Protein AF-A0A969Y693-F1 (afdb_monomer_lite)

Foldseek 3Di:
DDDDPDPPPPPPDQLVVCCVVVVDDSVRSCVVPDDDPPPPDDDPDDDDDPDDCVVVVVLLVVLCVVVVNDDPVVSVVCCVVSVVVSVVCVVPDDDPDDDDDDDDPPDD

Radius of gyration: 31.66 Å; chains: 1; bounding box: 75×34×83 Å

Sequence (108 aa):
MRDAGRQGTQEQNPITELVELFGYHRKAAIRALRSRRVVGAPYVRGRPKEYDPDKLLVPLKAIWLAALQPCGLRLKACLPDWVAAYEQVIAGWTPMYGGHGSDKPKEP

Secondary structure (DSSP, 8-state):
-------------HHHHHHHHH---HHHHHHHHSPPP---S----SSPP-S-HHHHHHHHHHHHHHTT---HHHHHHHHHHHHHHHHHHHHH---SS-----------

pLDDT: mean 76.43, std 19.41, range [36.56, 95.5]

Structure (mmCIF, N/CA/C/O backbone):
data_AF-A0A969Y693-F1
#
_entry.id   AF-A0A969Y693-F1
#
loop_
_atom_site.group_PDB
_atom_site.id
_atom_site.type_symbol
_atom_site.label_atom_id
_atom_site.label_alt_id
_atom_site.label_comp_id
_atom_site.label_asym_id
_atom_site.label_entity_id
_atom_site.label_seq_id
_atom_site.pdbx_PDB_ins_code
_atom_site.Cartn_x
_atom_site.Cartn_y
_atom_site.Cartn_z
_atom_site.occupancy
_atom_site.B_iso_or_equiv
_atom_site.auth_seq_id
_atom_site.auth_comp_id
_atom_site.auth_asym_id
_atom_site.auth_atom_id
_atom_site.pdbx_PDB_model_num
ATOM 1 N N . MET A 1 1 ? -57.376 16.440 46.364 1.00 36.56 1 MET A N 1
ATOM 2 C CA . MET A 1 1 ? -56.534 16.929 45.244 1.00 36.56 1 MET A CA 1
ATOM 3 C C . MET A 1 1 ? -55.121 16.443 45.536 1.00 36.56 1 MET A C 1
ATOM 5 O O . MET A 1 1 ? -54.648 16.766 46.612 1.00 36.56 1 MET A O 1
ATOM 9 N N . ARG A 1 2 ? -54.708 15.313 44.930 1.00 47.44 2 ARG A N 1
ATOM 10 C CA . ARG A 1 2 ? -53.692 15.179 43.849 1.00 47.44 2 ARG A CA 1
ATOM 11 C C . ARG A 1 2 ? -52.376 15.889 44.232 1.00 47.44 2 ARG A C 1
ATOM 13 O O . ARG A 1 2 ? -52.427 17.047 44.598 1.00 47.44 2 ARG A O 1
ATOM 20 N N . ASP A 1 3 ? -51.225 15.227 44.285 1.00 40.94 3 ASP A N 1
ATOM 21 C CA . ASP A 1 3 ? -50.633 14.510 43.157 1.00 40.94 3 ASP A CA 1
ATOM 22 C C . ASP A 1 3 ? -49.857 13.250 43.573 1.00 40.94 3 ASP A C 1
ATOM 24 O O . ASP A 1 3 ? -48.928 13.291 44.377 1.00 40.94 3 ASP A O 1
ATOM 28 N N . ALA A 1 4 ? -50.220 12.117 42.968 1.00 47.75 4 ALA A N 1
ATOM 29 C CA . ALA A 1 4 ? -49.366 10.941 42.923 1.00 47.75 4 ALA A CA 1
ATOM 30 C C . ALA A 1 4 ? -48.243 11.226 41.919 1.00 47.75 4 ALA A C 1
ATOM 32 O O . ALA A 1 4 ? -48.500 11.404 40.726 1.00 47.75 4 ALA A O 1
ATOM 33 N N . GLY A 1 5 ? -47.006 11.299 42.413 1.00 42.53 5 GLY A N 1
ATOM 34 C CA . GLY A 1 5 ? -45.817 11.428 41.582 1.00 42.53 5 GLY A CA 1
ATOM 35 C C . GLY A 1 5 ? -45.772 10.296 40.561 1.00 42.53 5 GLY A C 1
ATOM 36 O O . GLY A 1 5 ? -45.648 9.124 40.913 1.00 42.53 5 GLY A O 1
ATOM 37 N N . ARG A 1 6 ? -45.901 10.657 39.286 1.00 44.66 6 ARG A N 1
ATOM 38 C CA . ARG A 1 6 ? -45.740 9.760 38.145 1.00 44.66 6 ARG A CA 1
ATOM 39 C C . ARG A 1 6 ? -44.282 9.306 38.126 1.00 44.66 6 ARG A C 1
ATOM 41 O O . ARG A 1 6 ? -43.422 10.030 37.634 1.00 44.66 6 ARG A O 1
ATOM 48 N N . GLN A 1 7 ? -43.991 8.144 38.707 1.00 46.09 7 GLN A N 1
ATOM 49 C CA . GLN A 1 7 ? -42.698 7.493 38.529 1.00 46.09 7 GLN A CA 1
ATOM 50 C C . GLN A 1 7 ? -42.579 7.196 37.034 1.00 46.09 7 GLN A C 1
ATOM 52 O O . GLN A 1 7 ? -43.334 6.387 36.497 1.00 46.09 7 GLN A O 1
ATOM 57 N N . GLY A 1 8 ? -41.723 7.941 36.335 1.00 44.62 8 GLY A N 1
ATOM 58 C CA . GLY A 1 8 ? -41.389 7.622 34.956 1.00 44.62 8 GLY A CA 1
ATOM 59 C C . GLY A 1 8 ? -40.869 6.192 34.929 1.00 44.62 8 GLY A C 1
ATOM 60 O O . GLY A 1 8 ? -40.008 5.845 35.736 1.00 44.62 8 GLY A O 1
ATOM 61 N N . THR A 1 9 ? -41.426 5.358 34.056 1.00 48.44 9 THR A N 1
ATOM 62 C CA . THR A 1 9 ? -40.911 4.019 33.779 1.00 48.44 9 THR A CA 1
ATOM 63 C C . THR A 1 9 ? -39.415 4.152 33.509 1.00 48.44 9 THR A C 1
ATOM 65 O O . THR A 1 9 ? -39.026 4.727 32.495 1.00 48.44 9 THR A O 1
ATOM 68 N N . GLN A 1 10 ? -38.565 3.711 34.440 1.00 54.12 10 GLN A N 1
ATOM 69 C CA . GLN A 1 10 ? -37.139 3.614 34.168 1.00 54.12 10 GLN A CA 1
ATOM 70 C C . GLN A 1 10 ? -36.990 2.542 33.093 1.00 54.12 10 GLN A C 1
ATOM 72 O O . GLN A 1 10 ? -37.152 1.356 33.374 1.00 54.12 10 GLN A O 1
ATOM 77 N N . GLU A 1 11 ? -36.746 2.952 31.852 1.00 57.72 11 GLU A N 1
ATOM 78 C CA . GLU A 1 11 ? -36.305 2.040 30.805 1.00 57.72 11 GLU A CA 1
ATOM 79 C C . GLU A 1 11 ? -34.949 1.477 31.251 1.00 57.72 11 GLU A C 1
ATOM 81 O O . GLU A 1 11 ? -33.912 2.136 31.157 1.00 57.72 11 GLU A O 1
A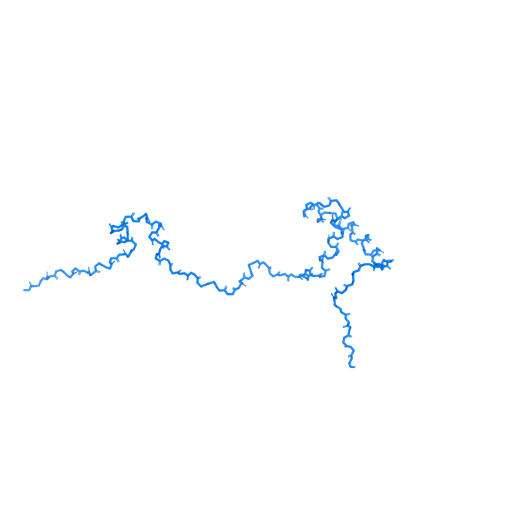TOM 86 N N . GLN A 1 12 ? -34.983 0.286 31.854 1.00 66.88 12 GLN A N 1
ATOM 87 C CA . GLN A 1 12 ? -33.803 -0.428 32.326 1.00 66.88 12 GLN A CA 1
ATOM 88 C C . GLN A 1 12 ? -32.852 -0.604 31.140 1.00 66.88 12 GLN A C 1
ATOM 90 O O . GLN A 1 12 ? -33.212 -1.169 30.107 1.00 66.88 12 GLN A O 1
ATOM 95 N N . ASN A 1 13 ? -31.635 -0.073 31.261 1.00 86.25 13 ASN A N 1
ATOM 96 C CA . ASN A 1 13 ? -30.630 -0.226 30.220 1.00 86.25 13 ASN A CA 1
ATOM 97 C C . ASN A 1 13 ? -30.255 -1.719 30.133 1.00 86.25 13 ASN A C 1
ATOM 99 O O . ASN A 1 13 ? -29.713 -2.242 31.109 1.00 86.25 13 ASN A O 1
ATOM 103 N N . PRO A 1 14 ? -30.453 -2.400 28.989 1.00 89.50 14 PRO A N 1
ATOM 104 C CA . PRO A 1 14 ? -30.210 -3.841 28.872 1.00 89.50 14 PRO A CA 1
ATOM 105 C C . PRO A 1 14 ? -28.746 -4.223 29.136 1.00 89.50 14 PRO A C 1
ATOM 107 O O . PRO A 1 14 ? -28.447 -5.362 29.484 1.00 89.50 14 PRO A O 1
ATOM 110 N N . ILE A 1 15 ? -27.804 -3.278 29.000 1.00 92.38 15 ILE A N 1
ATOM 111 C CA . ILE A 1 15 ? -26.405 -3.491 29.392 1.00 92.38 15 ILE A CA 1
ATOM 112 C C . ILE A 1 15 ? -26.294 -3.635 30.912 1.00 92.38 15 ILE A C 1
ATOM 114 O O . ILE A 1 15 ? -25.552 -4.495 31.375 1.00 92.38 15 ILE A O 1
ATOM 118 N N . THR A 1 16 ? -26.982 -2.780 31.672 1.00 93.06 16 THR A N 1
ATOM 119 C CA . THR A 1 16 ? -26.978 -2.811 33.140 1.00 93.06 16 THR A CA 1
ATOM 120 C C . THR A 1 16 ? -27.611 -4.102 33.637 1.00 93.06 16 THR A C 1
ATOM 122 O O . THR A 1 16 ? -26.992 -4.805 34.427 1.00 93.06 16 THR A O 1
ATOM 125 N N . GLU A 1 17 ? -28.759 -4.479 33.074 1.00 92.69 17 GLU A N 1
ATOM 126 C CA . GLU A 1 17 ? -29.442 -5.735 33.397 1.00 92.69 17 GLU A CA 1
ATOM 127 C C . GLU A 1 17 ? -28.536 -6.959 33.162 1.00 92.69 17 GLU A C 1
ATOM 129 O O . GLU A 1 17 ? -28.432 -7.837 34.014 1.00 92.69 17 GLU A O 1
ATOM 134 N N . LEU A 1 18 ? -27.787 -6.996 32.053 1.00 94.69 18 LEU A N 1
ATOM 135 C CA . LEU A 1 18 ? -26.836 -8.080 31.773 1.00 94.69 18 LEU A CA 1
ATOM 136 C C . LEU A 1 18 ? -25.667 -8.152 32.765 1.00 94.69 18 LEU A C 1
ATOM 138 O O . LEU A 1 18 ? -25.172 -9.238 33.074 1.00 94.69 18 LEU A O 1
ATOM 142 N N . VAL A 1 19 ? -25.191 -6.997 33.230 1.00 95.50 19 VAL A N 1
ATOM 143 C CA . VAL A 1 19 ? -24.124 -6.920 34.235 1.00 95.50 19 VAL A CA 1
ATOM 144 C C . VAL A 1 19 ? -24.643 -7.413 35.585 1.00 95.50 19 VAL A C 1
ATOM 146 O O . VAL A 1 19 ? -23.969 -8.211 36.228 1.00 95.50 19 VAL A O 1
ATOM 149 N N . GLU A 1 20 ? -25.834 -6.976 35.993 1.00 95.00 20 GLU A N 1
ATOM 150 C CA . GLU A 1 20 ? -26.411 -7.282 37.306 1.00 95.00 20 GLU A CA 1
ATOM 151 C C . GLU A 1 20 ? -26.932 -8.720 37.407 1.00 95.00 20 GLU A C 1
ATOM 153 O O . GLU A 1 20 ? -26.639 -9.404 38.384 1.00 95.00 20 GLU A O 1
ATOM 158 N N . LEU A 1 21 ? -27.655 -9.209 36.394 1.00 94.56 21 LEU A N 1
ATOM 159 C CA . LEU A 1 21 ? -28.272 -10.539 36.429 1.00 94.56 21 LEU A CA 1
ATOM 160 C C . LEU A 1 21 ? -27.294 -11.666 36.092 1.00 94.56 21 LEU A C 1
ATOM 162 O O . LEU A 1 21 ? -27.399 -12.759 36.644 1.00 94.56 21 LEU A O 1
ATOM 166 N N . PHE A 1 22 ? -26.352 -11.421 35.178 1.00 92.31 22 PHE A N 1
ATOM 167 C CA . PHE A 1 22 ? -25.464 -12.464 34.654 1.00 92.31 22 PHE A CA 1
ATOM 168 C C . PHE A 1 22 ? -23.986 -12.246 35.003 1.00 92.31 22 PHE A C 1
ATOM 170 O O . PHE A 1 22 ? -23.143 -13.044 34.592 1.00 92.31 22 PHE A O 1
ATOM 177 N N . GLY A 1 23 ? -23.638 -11.172 35.720 1.00 92.69 23 GLY A N 1
ATOM 178 C CA . GLY A 1 23 ? -22.259 -10.891 36.131 1.00 92.69 23 GLY A CA 1
ATOM 179 C C . GLY A 1 23 ? -21.317 -10.561 34.968 1.00 92.69 23 GLY A C 1
ATOM 180 O O . GLY A 1 23 ? -20.099 -10.706 35.089 1.00 92.69 23 GLY A O 1
ATOM 181 N N . TYR A 1 24 ? -21.847 -10.146 33.813 1.00 95.06 24 TYR A N 1
ATOM 182 C CA . TYR A 1 24 ? -21.008 -9.802 32.668 1.00 95.06 24 TYR A CA 1
ATOM 183 C C . TYR A 1 24 ? -20.144 -8.585 32.999 1.00 95.06 24 TYR A C 1
ATOM 185 O O . TYR A 1 24 ? -20.619 -7.575 33.509 1.00 95.06 24 TYR A O 1
ATOM 193 N N . HIS A 1 25 ? -18.875 -8.604 32.591 1.00 95.44 25 HIS A N 1
ATOM 194 C CA . HIS A 1 25 ? -18.112 -7.362 32.529 1.00 95.44 25 HIS A CA 1
ATOM 195 C C . HIS A 1 25 ? -18.780 -6.416 31.513 1.00 95.44 25 HIS A C 1
ATOM 197 O O . HIS A 1 25 ? -19.126 -6.838 30.408 1.00 95.44 25 HIS A O 1
ATOM 203 N N . ARG A 1 26 ? -18.913 -5.118 31.820 1.00 93.81 26 ARG A N 1
ATOM 204 C CA . ARG A 1 26 ? -19.681 -4.153 30.998 1.00 93.81 26 ARG A CA 1
ATOM 205 C C . ARG A 1 26 ? -19.324 -4.177 29.504 1.00 93.81 26 ARG A C 1
ATOM 207 O O . ARG A 1 26 ? -20.200 -4.121 28.646 1.00 93.81 26 ARG A O 1
ATOM 214 N N . LYS A 1 27 ? -18.031 -4.310 29.165 1.00 94.88 27 LYS A N 1
ATOM 215 C CA . LYS A 1 27 ? -17.575 -4.445 27.762 1.00 94.88 27 LYS A CA 1
ATOM 216 C C . LYS A 1 27 ? -18.069 -5.734 27.091 1.00 94.88 27 LYS A C 1
ATOM 218 O O . LYS A 1 27 ? -18.326 -5.718 25.891 1.00 94.88 27 LYS A O 1
ATOM 223 N N . ALA A 1 28 ? -18.181 -6.833 27.835 1.00 94.00 28 ALA A N 1
ATOM 224 C CA . ALA A 1 28 ? -18.719 -8.094 27.337 1.00 94.00 28 ALA A CA 1
ATOM 225 C C . ALA A 1 28 ? -20.228 -7.982 27.079 1.00 94.00 28 ALA A C 1
ATOM 227 O O . ALA A 1 28 ? -20.663 -8.364 25.998 1.00 94.00 28 ALA A O 1
ATOM 228 N N . ALA A 1 29 ? -20.990 -7.359 27.988 1.00 94.62 29 ALA A N 1
ATOM 229 C CA . ALA A 1 29 ? -22.420 -7.091 27.795 1.00 94.62 29 ALA A CA 1
ATOM 230 C C . ALA A 1 29 ? -22.676 -6.232 26.541 1.00 94.62 29 ALA A C 1
ATOM 232 O O . ALA A 1 29 ? -23.480 -6.593 25.686 1.00 94.62 29 ALA A O 1
ATOM 233 N N . ILE A 1 30 ? -21.897 -5.157 26.351 1.00 93.00 30 ILE A N 1
ATOM 234 C CA . ILE A 1 30 ? -21.960 -4.323 25.136 1.00 93.00 30 ILE A CA 1
ATOM 235 C C . ILE A 1 30 ? -21.680 -5.147 23.874 1.00 93.00 30 ILE A C 1
ATOM 237 O O . ILE A 1 30 ? -22.357 -4.981 22.866 1.00 93.00 30 ILE A O 1
ATOM 241 N N . ARG A 1 31 ? -20.664 -6.020 23.899 1.00 90.81 31 ARG A N 1
ATOM 242 C CA . ARG A 1 31 ? -20.316 -6.864 22.746 1.00 90.81 31 ARG A CA 1
ATOM 243 C C . ARG A 1 31 ? -21.395 -7.900 22.439 1.00 90.81 31 ARG A C 1
ATOM 245 O O . ARG A 1 31 ? -21.629 -8.142 21.262 1.00 90.81 31 ARG A O 1
ATOM 252 N N . ALA A 1 32 ? -22.016 -8.479 23.464 1.00 90.19 32 ALA A N 1
ATOM 253 C CA . ALA A 1 32 ? -23.088 -9.460 23.329 1.00 90.19 32 ALA A CA 1
ATOM 254 C C . ALA A 1 32 ? -24.363 -8.835 22.741 1.00 90.19 32 ALA A C 1
ATOM 256 O O . ALA A 1 32 ? -24.979 -9.423 21.860 1.00 90.19 32 ALA A O 1
ATOM 257 N N . LEU A 1 33 ? -24.707 -7.614 23.169 1.00 90.62 33 LEU A N 1
ATOM 258 C CA . LEU A 1 33 ? -25.879 -6.875 22.684 1.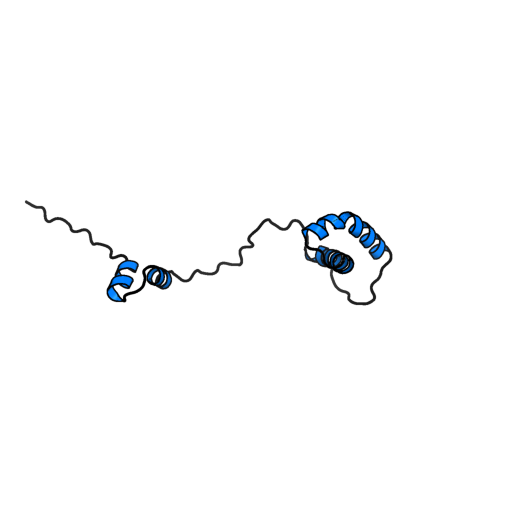00 90.62 33 LEU A CA 1
ATOM 259 C C . LEU A 1 33 ? -25.657 -6.159 21.346 1.00 90.62 33 LEU A C 1
ATOM 261 O O . LEU A 1 33 ? -26.606 -5.670 20.733 1.00 90.62 33 LEU A O 1
ATOM 265 N N . ARG A 1 34 ? -24.411 -6.045 20.875 1.00 87.31 34 ARG A N 1
ATOM 266 C CA . ARG A 1 34 ? -24.121 -5.358 19.616 1.00 87.31 34 ARG A CA 1
ATOM 267 C C . ARG A 1 34 ? -24.671 -6.176 18.449 1.00 87.31 34 ARG A C 1
ATOM 269 O O . ARG A 1 34 ? -24.183 -7.271 18.179 1.00 87.31 34 ARG A O 1
ATOM 276 N N . SER A 1 35 ? -25.615 -5.606 17.699 1.00 77.88 35 SER A N 1
ATOM 277 C CA . SER A 1 35 ? -26.112 -6.202 16.456 1.00 77.88 35 SER A CA 1
ATOM 278 C C . SER A 1 35 ? -24.947 -6.556 15.530 1.00 77.88 35 SER A C 1
ATOM 280 O O . SER A 1 35 ? -24.036 -5.739 15.326 1.00 77.88 35 SER A O 1
ATOM 282 N N . ARG A 1 36 ? -24.978 -7.756 14.942 1.00 77.75 36 ARG A N 1
ATOM 283 C CA . ARG A 1 36 ? -23.968 -8.186 13.972 1.00 77.75 36 ARG A CA 1
ATOM 284 C C . ARG A 1 36 ? -23.891 -7.150 12.855 1.00 77.75 36 ARG A C 1
ATOM 286 O O . ARG A 1 36 ? -24.884 -6.876 12.188 1.00 77.75 36 ARG A O 1
ATOM 293 N N . ARG A 1 37 ? -22.715 -6.544 12.671 1.00 74.62 37 ARG A N 1
ATOM 294 C CA . ARG A 1 37 ? -22.498 -5.574 11.595 1.00 74.62 37 ARG A CA 1
ATOM 295 C C . ARG A 1 37 ? -22.750 -6.299 10.273 1.00 74.62 37 ARG A C 1
ATOM 297 O O . ARG A 1 37 ? -22.026 -7.242 9.958 1.00 74.62 37 ARG A O 1
ATOM 304 N N . VAL A 1 38 ? -23.759 -5.860 9.522 1.00 75.50 38 VAL A N 1
ATOM 305 C CA . VAL A 1 38 ? -23.907 -6.242 8.116 1.00 75.50 38 VAL A CA 1
ATOM 306 C C . VAL A 1 38 ? -22.638 -5.760 7.427 1.00 75.50 38 VAL A C 1
ATOM 308 O O . VAL A 1 38 ? -22.335 -4.565 7.427 1.00 75.50 38 VAL A O 1
ATOM 311 N N . VAL A 1 39 ? -21.823 -6.698 6.953 1.00 69.38 39 VAL A N 1
ATOM 312 C CA . VAL A 1 39 ? -20.637 -6.366 6.170 1.00 69.38 39 VAL A CA 1
ATOM 313 C C . VAL A 1 39 ? -21.171 -5.850 4.839 1.00 69.38 39 VAL A C 1
ATOM 315 O O . VAL A 1 39 ? -21.606 -6.634 4.003 1.00 69.38 39 VAL A O 1
ATOM 318 N N . GLY A 1 40 ? -21.240 -4.525 4.690 1.00 67.94 40 GLY A N 1
ATOM 319 C CA . GLY A 1 40 ? -21.550 -3.905 3.406 1.00 67.94 40 GLY A CA 1
ATOM 320 C C . GLY A 1 40 ? -20.522 -4.313 2.349 1.00 67.94 40 GLY A C 1
ATOM 321 O O . GLY A 1 40 ? -19.430 -4.778 2.693 1.00 67.94 40 GLY A O 1
ATOM 322 N N . ALA A 1 41 ? -20.874 -4.134 1.072 1.00 70.00 41 ALA A N 1
ATOM 323 C CA . ALA A 1 41 ? -19.969 -4.361 -0.053 1.00 70.00 41 ALA A CA 1
ATOM 324 C C . ALA A 1 41 ? -18.584 -3.738 0.218 1.00 70.00 41 ALA A C 1
ATOM 326 O O . ALA A 1 41 ? -18.514 -2.705 0.895 1.00 70.00 41 ALA A O 1
ATOM 327 N N . PRO A 1 42 ? -17.486 -4.352 -0.266 1.00 67.00 42 PRO A N 1
ATOM 328 C CA . PRO A 1 42 ? -16.135 -3.893 0.021 1.00 67.00 42 PRO A CA 1
ATOM 329 C C . PRO A 1 42 ? -15.975 -2.427 -0.384 1.00 67.00 42 PRO A C 1
ATOM 331 O O . PRO A 1 42 ? -15.842 -2.085 -1.555 1.00 67.00 42 PRO A O 1
ATOM 334 N N . TYR A 1 43 ? -15.998 -1.548 0.615 1.00 67.12 43 TYR A N 1
ATOM 335 C CA . TYR A 1 43 ? -15.703 -0.141 0.430 1.00 67.12 43 TYR A CA 1
ATOM 336 C C . TYR A 1 43 ? -14.197 -0.018 0.209 1.00 67.12 43 TYR A C 1
ATOM 338 O O . TYR A 1 43 ? -13.402 -0.305 1.114 1.00 67.12 43 TYR A O 1
ATOM 346 N N . VAL A 1 44 ? -13.797 0.371 -1.003 1.00 72.44 44 VAL A N 1
ATOM 347 C CA . VAL A 1 44 ? -12.392 0.627 -1.324 1.00 72.44 44 VAL A CA 1
ATOM 348 C C . VAL A 1 44 ? -11.962 1.862 -0.539 1.00 72.44 44 VAL A C 1
ATOM 350 O O . VAL A 1 44 ? -12.305 2.993 -0.869 1.00 72.44 44 VAL A O 1
ATOM 353 N N . ARG A 1 45 ? -11.239 1.633 0.559 1.00 73.25 45 ARG A N 1
ATOM 354 C CA . ARG A 1 45 ? -10.650 2.700 1.370 1.00 73.25 45 ARG A CA 1
ATOM 355 C C . ARG A 1 45 ? -9.404 3.237 0.666 1.00 73.25 45 ARG A C 1
ATOM 357 O O . ARG A 1 45 ? -8.540 2.450 0.294 1.00 73.25 45 ARG A O 1
ATOM 364 N N . GLY A 1 46 ? -9.279 4.559 0.569 1.00 81.69 46 GLY A N 1
ATOM 365 C CA . GLY A 1 46 ? -8.077 5.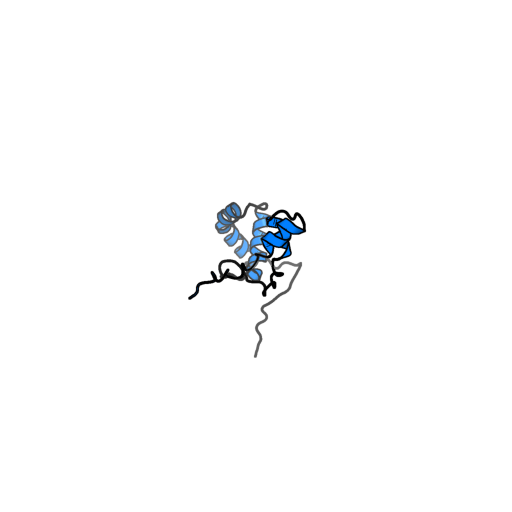235 0.068 1.00 81.69 46 GLY A CA 1
ATOM 366 C C . GLY A 1 46 ? -8.346 6.179 -1.104 1.00 81.69 46 GLY A C 1
ATOM 367 O O . GLY A 1 46 ? -9.483 6.335 -1.543 1.00 81.69 46 GLY A O 1
ATOM 368 N N . ARG A 1 47 ? -7.281 6.827 -1.592 1.00 80.81 47 ARG A N 1
ATOM 369 C CA . ARG A 1 47 ? -7.330 7.674 -2.792 1.00 80.81 47 ARG A CA 1
ATOM 370 C C . ARG A 1 47 ? -7.653 6.803 -4.017 1.00 80.81 47 ARG A C 1
ATOM 372 O O . ARG A 1 47 ? -7.067 5.722 -4.128 1.00 80.81 47 ARG A O 1
ATOM 379 N N . PRO A 1 48 ? -8.526 7.255 -4.935 1.00 81.81 48 PRO A N 1
ATOM 380 C CA . PRO A 1 48 ? -8.709 6.598 -6.223 1.00 81.81 48 PRO A CA 1
ATOM 381 C C . PRO A 1 48 ? -7.365 6.358 -6.920 1.00 81.81 48 PRO A C 1
ATOM 383 O O . PRO A 1 48 ? -6.464 7.199 -6.859 1.00 81.81 48 PRO A O 1
ATOM 386 N N . LYS A 1 49 ? -7.214 5.191 -7.550 1.00 82.25 49 L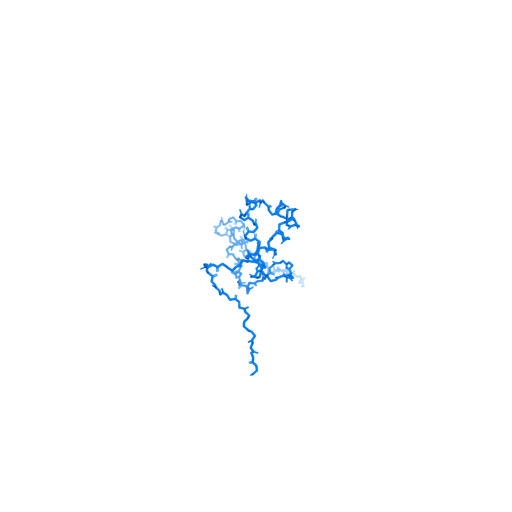YS A N 1
ATOM 387 C CA . LYS A 1 49 ? -6.007 4.857 -8.311 1.00 82.25 49 LYS A CA 1
ATOM 388 C C . LYS A 1 49 ? -6.012 5.671 -9.607 1.00 82.25 49 LYS A C 1
ATOM 390 O O . LYS A 1 49 ? -6.972 5.593 -10.362 1.00 82.25 49 LYS A O 1
ATOM 395 N N . GLU A 1 50 ? -4.949 6.431 -9.853 1.00 88.81 50 GLU A N 1
ATOM 396 C CA . GLU A 1 50 ? -4.754 7.174 -11.114 1.00 88.81 50 GLU A CA 1
ATOM 397 C C . GLU A 1 50 ? -4.028 6.353 -12.181 1.00 88.81 50 GLU A C 1
ATOM 399 O O . GLU A 1 50 ? -3.947 6.764 -13.332 1.00 88.81 50 GLU A O 1
ATOM 404 N N . TYR A 1 51 ? -3.480 5.204 -11.796 1.00 85.25 51 TYR A N 1
ATOM 405 C CA . TYR A 1 51 ? -2.698 4.340 -12.662 1.00 85.25 51 TYR A CA 1
ATOM 406 C C . TYR A 1 51 ? -3.319 2.952 -12.752 1.00 85.25 51 TYR A C 1
ATOM 408 O O . TYR A 1 51 ? -3.956 2.471 -11.809 1.00 85.25 51 TYR A O 1
ATOM 416 N N . ASP A 1 52 ? -3.072 2.304 -13.886 1.00 87.62 52 ASP A N 1
ATOM 417 C CA . ASP A 1 52 ? -3.411 0.909 -14.116 1.00 87.62 52 ASP A CA 1
ATOM 418 C C . ASP A 1 52 ? -2.328 0.015 -13.479 1.00 87.62 52 ASP A C 1
ATOM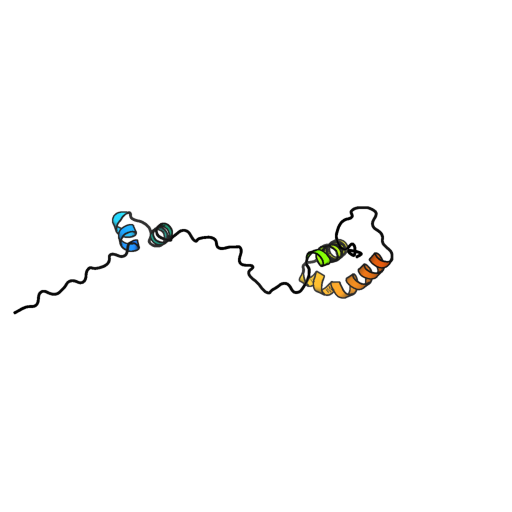 420 O O . ASP A 1 52 ? -1.182 0.009 -13.946 1.00 87.62 52 ASP A O 1
ATOM 424 N N . PRO A 1 53 ? -2.634 -0.699 -12.380 1.00 84.94 53 PRO A N 1
ATOM 425 C CA . PRO A 1 53 ? -1.652 -1.540 -11.714 1.00 84.94 53 PRO A CA 1
ATOM 426 C C . PRO A 1 53 ? -1.180 -2.682 -12.616 1.00 84.94 53 PRO A C 1
ATOM 428 O O . PRO A 1 53 ? -0.005 -3.031 -12.559 1.00 84.94 53 PRO A O 1
ATOM 431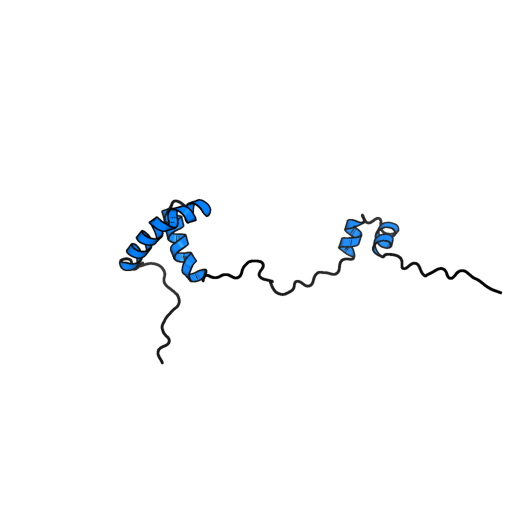 N N . ASP A 1 54 ? -2.043 -3.225 -13.471 1.00 87.44 54 ASP A N 1
ATOM 432 C CA . ASP A 1 54 ? -1.722 -4.413 -14.261 1.00 87.44 54 ASP A CA 1
ATOM 433 C C . ASP A 1 54 ? -0.662 -4.086 -15.323 1.00 87.44 54 ASP A C 1
ATOM 435 O O . ASP A 1 54 ? 0.252 -4.877 -15.564 1.00 87.44 54 ASP A O 1
ATOM 439 N N . LYS A 1 55 ? -0.692 -2.857 -15.853 1.00 87.12 55 LYS A N 1
ATOM 440 C CA . LYS A 1 55 ? 0.334 -2.332 -16.769 1.00 87.12 55 LYS A CA 1
ATOM 441 C C . LYS A 1 55 ? 1.668 -2.040 -16.079 1.00 87.12 55 LYS A C 1
ATOM 443 O O . LYS A 1 55 ? 2.720 -2.191 -16.692 1.00 87.12 55 LYS A O 1
ATOM 448 N N . LEU A 1 56 ? 1.645 -1.618 -14.813 1.00 88.75 56 LEU A N 1
ATOM 449 C CA . LEU A 1 56 ? 2.852 -1.196 -14.089 1.00 88.75 56 LEU A CA 1
ATOM 450 C C . LEU A 1 56 ? 3.537 -2.322 -13.312 1.00 88.75 56 LEU A C 1
ATOM 452 O O . LEU A 1 56 ? 4.732 -2.229 -13.031 1.00 88.75 56 LEU A O 1
ATOM 456 N N . LEU A 1 57 ? 2.819 -3.387 -12.955 1.00 89.81 57 LEU A N 1
ATOM 457 C CA . LEU A 1 57 ? 3.372 -4.472 -12.143 1.00 89.81 57 LEU A CA 1
ATOM 458 C C . LEU A 1 57 ? 4.546 -5.175 -12.825 1.00 89.81 57 LEU A C 1
ATOM 460 O O . LEU A 1 57 ? 5.541 -5.472 -12.166 1.00 89.81 57 LEU A O 1
ATOM 464 N N . VAL A 1 58 ? 4.452 -5.415 -14.132 1.00 87.38 58 VAL A N 1
ATOM 465 C CA . VAL A 1 58 ? 5.502 -6.081 -14.914 1.00 87.38 58 VAL A CA 1
ATOM 466 C C . VAL A 1 58 ? 6.813 -5.278 -14.923 1.00 87.38 58 VAL A C 1
ATOM 468 O O . VAL A 1 58 ? 7.822 -5.816 -14.452 1.00 87.38 58 VAL A O 1
ATOM 471 N N . PRO A 1 59 ? 6.837 -4.007 -15.374 1.00 89.81 59 PRO A N 1
ATOM 472 C CA . PRO A 1 59 ? 8.066 -3.217 -15.397 1.00 89.81 59 PRO A CA 1
ATOM 473 C C . PRO A 1 59 ? 8.626 -2.959 -14.000 1.00 89.81 59 PRO A C 1
ATOM 475 O O . PRO A 1 59 ? 9.823 -3.134 -13.771 1.00 89.81 59 PRO A O 1
ATOM 478 N N . LEU A 1 60 ? 7.768 -2.623 -13.029 1.00 91.62 60 LEU A N 1
ATOM 479 C CA . LEU A 1 60 ? 8.211 -2.367 -11.659 1.00 91.62 60 LEU A CA 1
ATOM 480 C C . LEU A 1 60 ? 8.841 -3.606 -11.027 1.00 91.62 60 LEU A C 1
ATOM 482 O O . LEU A 1 60 ? 9.861 -3.486 -10.353 1.00 91.62 60 LEU A O 1
ATOM 486 N N . LYS A 1 61 ? 8.271 -4.796 -11.250 1.00 91.00 61 LYS A N 1
ATOM 487 C CA . LYS A 1 61 ? 8.819 -6.045 -10.713 1.00 91.00 61 LYS A CA 1
ATOM 488 C C . LYS A 1 61 ? 10.159 -6.396 -11.354 1.00 91.00 61 LYS A C 1
ATOM 490 O O . LYS A 1 61 ? 11.060 -6.826 -10.639 1.00 91.00 61 LYS A O 1
ATOM 495 N N . ALA A 1 62 ? 10.306 -6.196 -12.663 1.00 91.00 62 ALA A N 1
ATOM 496 C CA . ALA A 1 62 ? 11.568 -6.432 -13.361 1.00 91.00 62 ALA A CA 1
ATOM 497 C C . ALA A 1 62 ? 12.684 -5.522 -12.823 1.00 91.00 62 ALA A C 1
ATOM 499 O O . ALA A 1 62 ? 13.737 -6.015 -12.415 1.00 91.00 62 ALA A O 1
ATOM 500 N N . ILE A 1 63 ? 12.417 -4.215 -12.734 1.00 91.88 63 ILE A N 1
ATOM 501 C CA . ILE A 1 63 ? 13.360 -3.234 -12.179 1.00 91.88 63 ILE A CA 1
ATOM 502 C C . ILE A 1 63 ? 13.681 -3.563 -10.718 1.00 91.88 63 ILE A C 1
ATOM 504 O O . ILE A 1 63 ? 14.842 -3.567 -10.323 1.00 91.88 63 ILE A O 1
ATOM 508 N N . TRP A 1 64 ? 12.671 -3.886 -9.908 1.00 94.25 64 TRP A N 1
ATOM 509 C CA . TRP A 1 64 ? 12.853 -4.205 -8.494 1.00 94.25 64 TRP A CA 1
ATOM 510 C C . TRP A 1 64 ? 13.741 -5.434 -8.275 1.00 94.25 64 TRP A C 1
ATOM 512 O O . TRP A 1 64 ? 14.614 -5.405 -7.409 1.00 94.25 64 TRP A O 1
ATOM 522 N N . LEU A 1 65 ? 13.567 -6.490 -9.076 1.00 93.31 65 LEU A N 1
ATOM 523 C CA . LEU A 1 65 ? 14.420 -7.678 -9.014 1.00 93.31 65 LEU A CA 1
ATOM 524 C C . LEU A 1 65 ? 15.859 -7.367 -9.444 1.00 93.31 65 LEU A C 1
ATOM 526 O O . LEU A 1 65 ? 16.796 -7.776 -8.761 1.00 93.31 65 LEU A O 1
ATOM 530 N N . ALA A 1 66 ? 16.036 -6.607 -10.527 1.00 91.25 66 ALA A N 1
ATOM 531 C CA . ALA A 1 66 ? 17.356 -6.237 -11.033 1.00 91.25 66 ALA A CA 1
ATOM 532 C C . ALA A 1 66 ? 18.111 -5.281 -10.089 1.00 91.25 66 ALA A C 1
ATOM 534 O O . ALA A 1 66 ? 19.328 -5.377 -9.950 1.00 91.25 66 ALA A O 1
ATOM 535 N N . ALA A 1 67 ? 17.391 -4.414 -9.375 1.00 90.06 67 ALA A N 1
ATOM 536 C CA . ALA A 1 67 ? 17.943 -3.468 -8.408 1.00 90.06 67 ALA A CA 1
ATOM 537 C C . ALA A 1 67 ? 18.247 -4.082 -7.024 1.00 90.06 67 ALA A C 1
ATOM 539 O O . ALA A 1 67 ? 18.473 -3.339 -6.068 1.00 90.06 67 ALA A O 1
ATOM 540 N N . LEU A 1 68 ? 18.246 -5.416 -6.891 1.00 93.44 68 LEU A N 1
ATOM 541 C CA . LEU A 1 68 ? 18.444 -6.142 -5.625 1.00 93.44 68 LEU A CA 1
ATOM 542 C C . LEU A 1 68 ? 17.349 -5.879 -4.575 1.00 93.44 68 LEU A C 1
ATOM 544 O O . LEU A 1 68 ? 17.614 -5.824 -3.376 1.00 93.44 68 LEU A O 1
ATOM 548 N N . GLN A 1 69 ? 16.100 -5.755 -5.024 1.00 94.56 69 GLN A N 1
ATOM 549 C CA . GLN A 1 69 ? 14.903 -5.680 -4.181 1.00 94.56 69 GLN A CA 1
ATOM 550 C C . GLN A 1 69 ? 14.926 -4.554 -3.120 1.00 94.56 69 GLN A C 1
ATOM 552 O O . GLN A 1 69 ? 14.717 -4.802 -1.928 1.00 94.56 69 GLN A O 1
ATOM 557 N N . PRO A 1 70 ? 15.141 -3.284 -3.514 1.00 95.06 70 PRO A N 1
ATOM 558 C CA . PRO A 1 70 ? 15.167 -2.168 -2.578 1.00 95.06 70 PRO A CA 1
ATOM 559 C C . PRO A 1 70 ? 13.790 -1.919 -1.939 1.00 95.06 70 PRO A C 1
ATOM 561 O O . PRO A 1 70 ? 12.742 -2.258 -2.495 1.00 95.06 70 PRO A O 1
ATOM 564 N N . CYS A 1 71 ? 13.775 -1.258 -0.776 1.00 95.25 71 CYS A N 1
ATOM 565 C CA . CYS A 1 71 ? 12.531 -0.760 -0.187 1.00 95.25 71 CYS A CA 1
ATOM 566 C C . CYS A 1 71 ? 11.891 0.310 -1.091 1.00 95.25 71 CYS A C 1
ATOM 568 O O . CYS A 1 71 ? 12.588 0.989 -1.842 1.00 95.25 71 CYS A O 1
ATOM 570 N N . GLY A 1 72 ? 10.572 0.510 -1.000 1.00 92.69 72 GLY A N 1
ATOM 571 C CA . GLY A 1 72 ? 9.831 1.370 -1.938 1.00 92.69 72 GLY A CA 1
ATOM 572 C C . GLY A 1 72 ? 10.364 2.804 -2.071 1.00 92.69 72 GLY A C 1
ATOM 573 O O . GLY A 1 72 ? 10.341 3.364 -3.163 1.00 92.69 72 GLY A O 1
ATOM 574 N N . LEU A 1 73 ? 10.911 3.386 -0.997 1.00 95.31 73 LEU A N 1
ATOM 575 C CA . LEU A 1 73 ? 11.529 4.716 -1.048 1.00 95.31 73 LEU A CA 1
ATOM 576 C C . LEU A 1 73 ? 12.817 4.723 -1.884 1.00 95.31 73 LEU A C 1
ATOM 578 O O . LEU A 1 73 ? 13.031 5.636 -2.676 1.00 95.31 73 LEU A O 1
ATOM 582 N N . ARG A 1 74 ? 13.652 3.691 -1.724 1.00 95.31 74 ARG A N 1
ATOM 583 C CA . ARG A 1 74 ? 14.872 3.515 -2.517 1.00 95.31 74 ARG A CA 1
ATOM 584 C C . ARG A 1 74 ? 14.535 3.179 -3.962 1.00 95.31 74 ARG A C 1
ATOM 586 O O . ARG A 1 74 ? 15.112 3.801 -4.839 1.00 95.31 74 ARG A O 1
ATOM 593 N N . LEU A 1 75 ? 13.555 2.299 -4.193 1.00 94.38 75 LEU A N 1
ATOM 594 C CA . LEU A 1 75 ? 13.047 2.000 -5.533 1.00 94.38 75 LEU A CA 1
ATOM 595 C C . LEU A 1 75 ? 12.627 3.289 -6.245 1.00 94.38 75 LEU A C 1
ATOM 597 O O . LEU A 1 75 ? 13.090 3.563 -7.342 1.00 94.38 75 LEU A O 1
ATOM 601 N N . LYS A 1 76 ? 11.821 4.130 -5.586 1.00 94.31 76 LYS A N 1
ATOM 602 C CA . LYS A 1 76 ? 11.397 5.423 -6.134 1.00 94.31 76 LYS A CA 1
ATOM 603 C C . LYS A 1 76 ? 12.579 6.320 -6.516 1.00 94.31 76 LYS A C 1
ATOM 605 O O . LYS A 1 76 ? 12.500 6.999 -7.532 1.00 94.31 76 LYS A O 1
ATOM 610 N N . ALA A 1 77 ? 13.635 6.337 -5.705 1.00 94.44 77 ALA A N 1
ATOM 611 C CA . ALA A 1 77 ? 14.815 7.155 -5.960 1.00 94.44 77 ALA A CA 1
ATOM 612 C C . ALA A 1 77 ? 15.635 6.656 -7.159 1.00 94.44 77 ALA A C 1
ATOM 614 O O . ALA A 1 77 ? 16.169 7.483 -7.886 1.00 94.44 77 ALA A O 1
ATOM 615 N N . CYS A 1 78 ? 15.715 5.340 -7.386 1.00 91.69 78 CYS A N 1
ATOM 616 C CA . CYS A 1 78 ? 16.452 4.785 -8.522 1.00 91.69 78 CYS A CA 1
ATOM 617 C C . CYS A 1 78 ? 15.616 4.646 -9.806 1.00 91.69 78 CYS A C 1
ATOM 619 O O . CYS A 1 78 ? 16.193 4.548 -10.881 1.00 91.69 78 CYS A O 1
ATOM 621 N N . LEU A 1 79 ? 14.279 4.703 -9.751 1.00 92.44 79 LEU A N 1
ATOM 622 C CA . LEU A 1 79 ? 13.425 4.605 -10.946 1.00 92.44 79 LEU A CA 1
ATOM 623 C C . LEU A 1 79 ? 13.853 5.486 -12.141 1.00 92.44 79 LEU A C 1
ATOM 625 O O . LEU A 1 79 ? 13.819 4.954 -13.247 1.00 92.44 79 LEU A O 1
ATOM 629 N N . PRO A 1 80 ? 14.261 6.764 -11.983 1.00 90.56 80 PRO A N 1
ATOM 630 C CA . PRO A 1 80 ? 14.643 7.601 -13.124 1.00 90.56 80 PRO A CA 1
ATOM 631 C C . PRO A 1 80 ? 15.748 6.991 -13.996 1.00 90.56 80 PRO A C 1
ATOM 633 O O . PRO A 1 80 ? 15.635 7.003 -15.218 1.00 90.56 80 PRO A O 1
ATOM 636 N N . ASP A 1 81 ? 16.763 6.391 -13.373 1.00 89.12 81 ASP A N 1
ATOM 637 C CA . ASP A 1 81 ? 17.882 5.773 -14.092 1.00 89.12 81 ASP A CA 1
ATOM 638 C C . ASP A 1 81 ? 17.471 4.427 -14.713 1.00 89.12 81 ASP A C 1
ATOM 640 O O . ASP A 1 81 ? 17.864 4.079 -15.827 1.00 89.12 81 ASP A O 1
ATOM 644 N N . TRP A 1 82 ? 16.642 3.662 -13.997 1.00 90.31 82 TRP A N 1
ATOM 645 C CA . TRP A 1 82 ? 16.253 2.308 -14.392 1.00 90.31 82 TRP A CA 1
ATOM 646 C C . TRP A 1 82 ? 15.169 2.264 -15.470 1.00 90.31 82 TRP A C 1
ATOM 648 O O . TRP A 1 82 ? 15.156 1.332 -16.271 1.00 90.31 82 TRP A O 1
ATOM 658 N N . VAL A 1 83 ? 14.265 3.246 -15.511 1.00 89.81 83 VAL A N 1
ATOM 659 C CA . VAL A 1 83 ? 13.202 3.314 -16.527 1.00 89.81 83 VAL A CA 1
ATOM 660 C C . VAL A 1 83 ? 13.804 3.494 -17.918 1.00 89.81 83 VAL A C 1
ATOM 662 O O . VAL A 1 83 ? 13.445 2.747 -18.823 1.00 89.81 83 VAL A O 1
ATOM 665 N N . ALA A 1 84 ? 14.785 4.388 -18.074 1.00 86.50 84 ALA A N 1
ATOM 666 C CA . ALA A 1 84 ? 15.454 4.604 -19.356 1.00 86.50 84 ALA A CA 1
ATOM 667 C C . ALA A 1 84 ? 16.140 3.326 -19.875 1.00 86.50 84 ALA A C 1
ATOM 669 O O . ALA A 1 84 ? 16.020 2.980 -21.050 1.00 86.50 84 ALA A O 1
ATOM 670 N N . ALA A 1 85 ? 16.817 2.586 -18.991 1.00 85.06 85 ALA A N 1
ATOM 671 C CA . ALA A 1 85 ? 17.429 1.307 -19.345 1.00 85.06 85 ALA A CA 1
ATOM 672 C C . ALA A 1 85 ? 16.374 0.243 -19.698 1.00 85.06 85 ALA A C 1
ATOM 674 O O . ALA A 1 85 ? 16.546 -0.520 -20.645 1.00 85.06 85 ALA A O 1
ATOM 675 N N . TYR A 1 86 ? 15.261 0.201 -18.964 1.00 85.00 86 TYR A N 1
ATOM 676 C CA . TYR A 1 86 ? 14.173 -0.744 -19.204 1.00 85.00 86 TYR A CA 1
ATOM 677 C C . TYR A 1 86 ? 13.472 -0.509 -20.553 1.00 85.00 86 TYR A C 1
ATOM 679 O O . TYR A 1 86 ? 13.194 -1.465 -21.276 1.00 85.00 86 TYR A O 1
ATOM 687 N N . GLU A 1 87 ? 13.240 0.750 -20.928 1.00 85.56 87 GLU A N 1
ATOM 688 C CA . GLU A 1 87 ? 12.670 1.124 -22.229 1.00 85.56 87 GLU A CA 1
ATOM 689 C C . GLU A 1 87 ? 13.591 0.729 -23.395 1.00 85.56 87 GLU A C 1
ATOM 691 O O . GLU A 1 87 ? 13.120 0.192 -24.399 1.00 85.56 87 GLU A O 1
ATOM 696 N N . GLN A 1 88 ? 14.908 0.906 -23.238 1.00 81.31 88 GLN A N 1
ATOM 697 C CA . GLN A 1 88 ? 15.903 0.453 -24.220 1.00 81.31 88 GLN A CA 1
ATOM 698 C C . GLN A 1 88 ? 15.912 -1.071 -24.370 1.00 81.31 88 GLN A C 1
ATOM 700 O O . GLN A 1 88 ? 16.026 -1.582 -25.484 1.00 81.31 88 GLN A O 1
ATOM 705 N N . VAL A 1 89 ? 15.760 -1.801 -23.260 1.00 76.06 89 VAL A N 1
ATOM 706 C CA . VAL A 1 89 ? 15.665 -3.263 -23.282 1.00 76.06 89 VAL A CA 1
ATOM 707 C C . VAL A 1 89 ? 14.401 -3.695 -24.017 1.00 76.06 89 VAL A C 1
ATOM 709 O O . VAL A 1 89 ? 14.515 -4.485 -24.940 1.00 76.06 89 VAL A O 1
ATOM 712 N N . ILE A 1 90 ? 13.217 -3.154 -23.707 1.00 68.25 90 ILE A N 1
ATOM 713 C CA . ILE A 1 90 ? 11.972 -3.522 -24.412 1.00 68.25 90 ILE A CA 1
ATOM 714 C C . ILE A 1 90 ? 12.055 -3.260 -25.920 1.00 68.25 90 ILE A C 1
ATOM 716 O O . ILE A 1 90 ? 11.574 -4.082 -26.699 1.00 68.25 90 ILE A O 1
ATOM 720 N N . ALA A 1 91 ? 12.688 -2.165 -26.347 1.00 59.44 91 ALA A N 1
ATOM 721 C CA . ALA A 1 91 ? 12.859 -1.863 -27.768 1.00 59.44 91 ALA A CA 1
ATOM 722 C C . ALA A 1 91 ? 13.687 -2.926 -28.527 1.00 59.44 91 ALA A C 1
ATOM 724 O O . ALA A 1 91 ? 13.572 -3.024 -29.748 1.00 59.44 91 ALA A O 1
ATOM 725 N N . GLY A 1 92 ? 14.491 -3.736 -27.825 1.00 53.28 92 GLY A N 1
ATOM 726 C CA . GLY A 1 92 ? 15.318 -4.804 -28.401 1.00 53.28 92 GLY A CA 1
ATOM 727 C C . GLY A 1 92 ? 15.064 -6.215 -27.850 1.00 53.28 92 GLY A C 1
ATOM 728 O O . GLY A 1 92 ? 15.734 -7.155 -28.273 1.00 53.28 92 GLY A O 1
ATOM 729 N N . TRP A 1 93 ? 14.130 -6.396 -26.912 1.00 49.94 93 TRP A N 1
ATOM 730 C CA . TRP A 1 93 ? 13.951 -7.637 -26.155 1.00 49.94 93 TRP A CA 1
ATOM 731 C C . TRP A 1 93 ? 12.571 -8.242 -26.400 1.00 49.94 93 TRP A C 1
ATOM 733 O O . TRP A 1 93 ? 11.557 -7.766 -25.895 1.00 49.94 93 TRP A O 1
ATOM 743 N N . THR A 1 94 ? 12.541 -9.344 -27.150 1.00 51.81 94 THR A N 1
ATOM 744 C CA . THR A 1 94 ? 11.387 -10.250 -27.225 1.00 51.81 94 THR A CA 1
ATOM 745 C C . THR A 1 94 ? 11.635 -11.420 -26.264 1.00 51.81 94 THR A C 1
ATOM 747 O O . THR A 1 94 ? 12.514 -12.244 -26.532 1.00 51.81 94 THR A O 1
ATOM 750 N N . PRO A 1 95 ? 10.924 -11.531 -25.129 1.00 51.53 95 PRO A N 1
ATOM 751 C CA . PRO A 1 95 ? 11.133 -12.644 -24.214 1.00 51.53 95 PRO A CA 1
ATOM 752 C C . PRO A 1 95 ? 10.506 -13.931 -24.755 1.00 51.53 95 PRO A C 1
ATOM 754 O O . PRO A 1 95 ? 9.347 -13.951 -25.162 1.00 51.53 95 PRO A O 1
ATOM 757 N N . MET A 1 96 ? 11.266 -15.029 -24.702 1.00 50.31 96 MET A N 1
ATOM 758 C CA . MET A 1 96 ? 10.826 -16.355 -25.156 1.00 50.31 96 MET A CA 1
ATOM 759 C C . MET A 1 96 ? 10.003 -17.143 -24.112 1.00 50.31 96 MET A C 1
ATOM 761 O O . MET A 1 96 ? 9.536 -18.236 -24.413 1.00 50.31 96 MET A O 1
ATOM 765 N N . TYR A 1 97 ? 9.784 -16.610 -22.902 1.00 50.16 97 TYR A N 1
ATOM 766 C CA . TYR A 1 97 ? 8.949 -17.253 -21.879 1.00 50.16 97 TYR A CA 1
ATOM 767 C C . TYR A 1 97 ? 7.876 -16.302 -21.335 1.00 50.16 97 TYR A C 1
ATOM 769 O O . TYR A 1 97 ? 8.176 -15.396 -20.561 1.00 50.16 97 TYR A O 1
ATOM 777 N N . GLY A 1 98 ? 6.620 -16.594 -21.695 1.00 45.19 98 GLY A N 1
ATOM 778 C CA . GLY A 1 98 ? 5.415 -16.191 -20.959 1.00 45.19 98 GLY A CA 1
ATOM 779 C C . GLY A 1 98 ? 4.652 -15.007 -21.547 1.00 45.19 98 GLY A C 1
ATOM 780 O O . GLY A 1 98 ? 4.873 -13.867 -21.155 1.00 45.19 98 GLY A O 1
ATOM 781 N N . GLY A 1 99 ? 3.721 -15.294 -22.459 1.00 45.00 99 GLY A N 1
ATOM 782 C CA . GLY A 1 99 ? 2.772 -14.324 -23.000 1.00 45.00 99 GLY A CA 1
ATOM 783 C C . GLY A 1 99 ? 1.467 -14.165 -22.204 1.00 45.00 99 GLY A C 1
ATOM 784 O O . GLY A 1 99 ? 1.168 -14.946 -21.304 1.00 45.00 99 GLY A O 1
ATOM 785 N N . HIS A 1 100 ? 0.680 -13.195 -22.698 1.00 52.41 100 HIS A N 1
ATOM 786 C CA . HIS A 1 100 ? -0.769 -12.946 -22.527 1.00 52.41 100 HIS A CA 1
ATOM 787 C C . HIS A 1 100 ? -1.178 -12.136 -21.288 1.00 52.41 100 HIS A C 1
ATOM 789 O O . HIS A 1 100 ? -0.772 -12.450 -20.181 1.00 52.41 100 HIS A O 1
ATOM 795 N N . GLY A 1 101 ? -2.017 -11.100 -21.362 1.00 40.38 101 GLY A N 1
ATOM 796 C CA . GLY A 1 101 ? -2.706 -10.352 -22.430 1.00 40.38 101 GLY A CA 1
ATOM 797 C C . GLY A 1 101 ? -2.899 -8.914 -21.893 1.00 40.38 101 GLY A C 1
ATOM 798 O O . GLY A 1 101 ? -2.581 -8.653 -20.741 1.00 40.38 101 GLY A O 1
ATOM 799 N N . SER A 1 102 ? -3.350 -7.898 -22.615 1.00 42.22 102 SER A N 1
ATOM 800 C CA . SER A 1 102 ? -4.364 -7.856 -23.661 1.00 42.22 102 SER A CA 1
ATOM 801 C C . SER A 1 102 ? -4.256 -6.477 -24.306 1.00 42.22 102 SER A C 1
ATOM 803 O O . SER A 1 102 ? -4.316 -5.490 -23.589 1.00 42.22 102 SER A O 1
ATOM 805 N N . ASP A 1 103 ? -4.099 -6.431 -25.622 1.00 45.03 103 ASP A N 1
ATOM 806 C CA . ASP A 1 103 ? -4.626 -5.370 -26.486 1.00 45.03 103 ASP A CA 1
ATOM 807 C C . ASP A 1 103 ? -4.402 -5.848 -27.923 1.00 45.03 103 ASP A C 1
ATOM 809 O O . ASP A 1 103 ? -3.443 -5.488 -28.603 1.00 45.03 103 ASP A O 1
ATOM 813 N N . LYS A 1 104 ? -5.268 -6.761 -28.378 1.00 40.50 104 LYS A N 1
ATOM 814 C CA . LYS A 1 104 ? -5.496 -6.868 -29.819 1.00 40.50 104 LYS A CA 1
ATOM 815 C C . LYS A 1 104 ? -6.462 -5.742 -30.183 1.00 40.50 104 LYS A C 1
ATOM 817 O O . LYS A 1 104 ? -7.514 -5.664 -29.543 1.00 40.50 104 LYS A O 1
ATOM 822 N N . PRO A 1 105 ? -6.156 -4.890 -31.175 1.00 42.34 105 PRO A N 1
ATOM 823 C CA . PRO A 1 105 ? -7.153 -3.972 -31.690 1.00 42.34 105 PRO A CA 1
ATOM 824 C C . PRO A 1 105 ? -8.309 -4.808 -32.243 1.00 42.34 105 PRO A C 1
ATOM 826 O O . PRO A 1 105 ? -8.109 -5.753 -33.008 1.00 42.34 105 PRO A O 1
ATOM 829 N N . LYS A 1 106 ? -9.521 -4.496 -31.788 1.00 41.16 106 LYS A N 1
ATOM 830 C CA . LYS A 1 106 ? -10.747 -5.013 -32.384 1.00 41.16 106 LYS A CA 1
ATOM 831 C C . LYS A 1 106 ? -10.884 -4.317 -33.735 1.00 41.16 106 LYS A C 1
ATOM 833 O O . LYS A 1 106 ? -11.344 -3.179 -33.791 1.00 41.16 106 LYS A O 1
ATOM 838 N N . GLU A 1 107 ? -10.378 -4.959 -34.779 1.00 38.38 107 GLU A N 1
ATOM 839 C CA . GLU A 1 107 ? -10.620 -4.526 -36.154 1.00 38.38 107 GLU A CA 1
ATOM 840 C C . GLU A 1 107 ? -12.133 -4.595 -36.453 1.00 38.38 107 GLU A C 1
ATOM 842 O O . GLU A 1 107 ? -12.821 -5.443 -35.869 1.00 38.38 107 GLU A O 1
ATOM 847 N N . PRO A 1 108 ? -12.658 -3.649 -37.255 1.00 52.47 108 PRO A N 1
ATOM 848 C CA . PRO A 1 108 ? -14.087 -3.501 -37.533 1.00 52.47 108 PRO A CA 1
ATOM 849 C C . PRO A 1 108 ? -14.686 -4.657 -38.341 1.00 52.47 108 PRO A C 1
ATOM 851 O O . PRO A 1 108 ? -13.980 -5.216 -39.209 1.00 52.47 108 PRO A O 1
#